Protein AF-A0A561SKR7-F1 (afdb_monomer)

pLDDT: mean 73.05, std 24.78, range [29.58, 97.69]

Sequence (64 aa):
MAIRHGGWSAERPRDRGTAAEGGAIRRIAPGFDADLVAVRGDPLADLAVLHRPLAVFARGGRVR

Organism: NCBI:txid1128676

Radius of gyration: 14.69 Å; Cα contacts (8 Å, |Δi|>4): 54; chains: 1; bounding box: 28×36×32 Å

Solvent-accessible surface area (backbone atoms only — not comparable to full-atom values): 4591 Å² total; per-residue (Å²): 141,87,87,88,8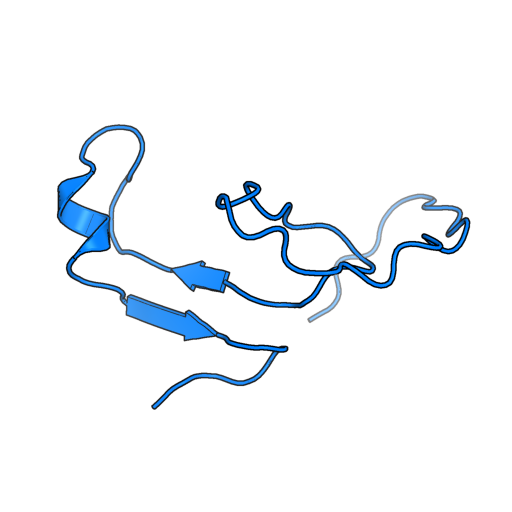1,81,88,79,84,77,74,76,79,89,60,86,77,71,82,55,92,69,84,69,86,79,66,96,52,93,93,51,75,47,63,48,78,42,55,69,77,57,59,92,84,40,61,74,36,69,81,54,61,74,44,44,28,53,75,70,40,77,63,129

InterPro domains:
  IPR011059 Metal-dependent hydrolase, composite domain superfamily [G3DSA:2.30.40.10] (3-64)
  IPR011059 Metal-dependent hydrolase, composite domain superfamily [SSF51338] (27-60)

Structure (mmCIF, N/CA/C/O backbone):
data_AF-A0A561SKR7-F1
#
_entry.id   AF-A0A561SKR7-F1
#
loop_
_atom_site.group_PDB
_atom_site.id
_atom_site.type_symbol
_atom_site.label_atom_id
_atom_site.label_alt_id
_atom_site.label_comp_id
_atom_site.label_asym_id
_atom_site.label_entity_id
_atom_site.label_seq_id
_atom_site.pdbx_PDB_ins_code
_atom_site.Cartn_x
_atom_site.Cartn_y
_atom_site.Cartn_z
_atom_site.occupancy
_atom_site.B_iso_or_equiv
_atom_site.auth_seq_id
_atom_site.auth_comp_id
_atom_site.auth_asym_id
_atom_site.auth_atom_id
_atom_site.pdbx_PDB_model_num
ATOM 1 N N . MET A 1 1 ? 15.588 -10.333 -0.687 1.00 34.72 1 MET A N 1
ATOM 2 C CA . MET A 1 1 ? 14.534 -11.360 -0.540 1.00 34.72 1 MET A CA 1
ATOM 3 C C . MET A 1 1 ? 14.153 -11.807 -1.944 1.00 34.72 1 MET A C 1
ATOM 5 O O . MET A 1 1 ? 13.778 -10.952 -2.732 1.00 34.72 1 MET A O 1
ATOM 9 N N . ALA A 1 2 ? 14.383 -13.074 -2.300 1.00 29.58 2 ALA A N 1
ATOM 10 C CA . ALA A 1 2 ? 14.217 -13.579 -3.665 1.00 29.58 2 ALA A CA 1
ATOM 11 C C . ALA A 1 2 ? 13.027 -14.541 -3.733 1.00 29.58 2 ALA A C 1
ATOM 13 O O . ALA A 1 2 ? 12.975 -15.499 -2.966 1.00 29.58 2 ALA A O 1
ATOM 14 N N . ILE A 1 3 ? 12.112 -14.308 -4.673 1.00 40.41 3 ILE A N 1
ATOM 15 C CA . ILE A 1 3 ? 11.155 -15.315 -5.131 1.00 40.41 3 ILE A CA 1
ATOM 16 C C . ILE A 1 3 ? 11.446 -15.531 -6.614 1.00 40.41 3 ILE A C 1
ATOM 18 O O . ILE A 1 3 ? 11.309 -14.629 -7.436 1.00 40.41 3 ILE A O 1
ATOM 22 N N . ARG A 1 4 ? 11.934 -16.732 -6.920 1.00 40.97 4 ARG A N 1
ATOM 23 C CA . ARG A 1 4 ? 12.109 -17.275 -8.268 1.00 40.97 4 ARG A CA 1
ATOM 24 C C . ARG A 1 4 ? 10.819 -17.987 -8.660 1.00 40.97 4 ARG A C 1
ATOM 26 O O . ARG A 1 4 ? 10.324 -18.740 -7.837 1.00 40.97 4 ARG A O 1
ATOM 33 N N . HIS A 1 5 ? 10.320 -17.754 -9.873 1.00 30.84 5 HIS A N 1
ATOM 34 C CA . HIS A 1 5 ? 9.804 -18.746 -10.832 1.00 30.84 5 HIS A CA 1
ATOM 35 C C . HIS A 1 5 ? 9.272 -18.001 -12.073 1.00 30.84 5 HIS A C 1
ATOM 37 O O . HIS A 1 5 ? 8.351 -17.203 -11.963 1.00 30.84 5 HIS A O 1
ATOM 43 N N . GLY A 1 6 ? 9.851 -18.294 -13.244 1.00 34.88 6 GLY A N 1
ATOM 44 C CA . GLY A 1 6 ? 9.200 -18.113 -14.549 1.00 34.88 6 GLY A CA 1
ATOM 45 C C . GLY A 1 6 ? 9.316 -16.742 -15.222 1.00 34.88 6 GLY A C 1
ATOM 46 O O . GLY A 1 6 ? 8.435 -15.908 -15.085 1.00 34.88 6 GLY A O 1
ATOM 47 N N . GLY A 1 7 ? 10.379 -16.570 -16.017 1.00 38.62 7 GLY A N 1
ATOM 48 C CA . GLY A 1 7 ? 10.407 -15.760 -17.245 1.00 38.62 7 GLY A CA 1
ATOM 49 C C . GLY A 1 7 ? 9.787 -14.361 -17.204 1.00 38.62 7 GLY A C 1
ATOM 50 O O . GLY A 1 7 ? 8.678 -14.170 -17.685 1.00 38.62 7 GLY A O 1
ATOM 51 N N . TRP A 1 8 ? 10.549 -13.364 -16.754 1.00 37.69 8 TRP A N 1
ATOM 52 C CA . TRP A 1 8 ? 10.306 -11.969 -17.133 1.00 37.69 8 TRP A CA 1
ATOM 53 C C . TRP A 1 8 ? 11.459 -11.504 -18.017 1.00 37.69 8 TRP A C 1
ATOM 55 O O . TRP A 1 8 ? 12.576 -11.295 -17.543 1.00 37.69 8 TRP A O 1
ATOM 65 N N . SER A 1 9 ? 11.194 -11.390 -19.320 1.00 38.25 9 SER A N 1
ATOM 66 C CA . SER A 1 9 ? 12.100 -10.713 -20.244 1.00 38.25 9 SER A CA 1
ATOM 67 C C . SER A 1 9 ? 12.041 -9.222 -19.925 1.00 38.25 9 SER A C 1
ATOM 69 O O . SER A 1 9 ? 11.017 -8.573 -20.135 1.00 38.25 9 SER A O 1
ATOM 71 N N . ALA A 1 10 ? 13.109 -8.693 -19.333 1.00 40.47 10 ALA A N 1
ATOM 72 C CA . ALA A 1 10 ? 13.221 -7.281 -19.010 1.00 40.47 10 ALA A CA 1
ATOM 73 C C . ALA A 1 10 ? 13.537 -6.488 -20.284 1.00 40.47 10 ALA A C 1
ATOM 75 O O . ALA A 1 10 ? 14.685 -6.106 -20.526 1.00 40.47 10 ALA A O 1
ATOM 76 N N . GLU A 1 11 ? 12.517 -6.199 -21.092 1.00 36.31 11 GLU A N 1
ATOM 77 C CA . GLU A 1 11 ? 12.576 -4.977 -21.885 1.00 36.31 11 GLU A CA 1
ATOM 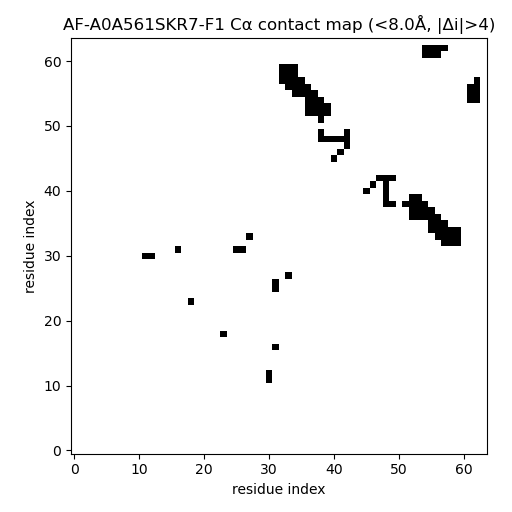78 C C . GLU A 1 11 ? 12.646 -3.810 -20.897 1.00 36.31 11 GLU A C 1
ATOM 80 O O . GLU A 1 11 ? 11.752 -3.585 -20.083 1.00 36.31 11 GLU A O 1
ATOM 85 N N . ARG A 1 12 ? 13.796 -3.133 -20.897 1.00 42.03 12 ARG A N 1
ATOM 86 C CA . ARG A 1 12 ? 14.094 -1.983 -20.042 1.00 42.03 12 ARG A CA 1
ATOM 87 C C . ARG A 1 12 ? 12.979 -0.938 -20.187 1.00 42.03 12 ARG A C 1
ATOM 89 O O . ARG A 1 12 ? 12.855 -0.386 -21.284 1.00 42.03 12 ARG A O 1
ATOM 96 N N . PRO A 1 13 ? 12.241 -0.578 -19.120 1.00 43.06 13 PRO A N 1
ATOM 97 C CA . PRO A 1 13 ? 11.364 0.577 -19.182 1.00 43.06 13 PRO A CA 1
ATOM 98 C C . PRO A 1 13 ? 12.239 1.816 -19.383 1.00 43.06 13 PRO A C 1
ATOM 100 O O . PRO A 1 13 ? 13.079 2.154 -18.547 1.00 43.06 13 PRO A O 1
ATOM 103 N N . ARG A 1 14 ? 12.093 2.467 -20.539 1.00 49.91 14 ARG A N 1
ATOM 104 C CA . ARG A 1 14 ? 12.583 3.828 -20.762 1.00 49.91 14 ARG A CA 1
ATOM 105 C C . ARG A 1 14 ? 11.525 4.806 -20.263 1.00 49.91 14 ARG A C 1
ATOM 107 O O . ARG A 1 14 ? 11.008 5.592 -21.044 1.00 49.91 14 ARG A O 1
ATOM 114 N N . ASP A 1 15 ? 11.210 4.775 -18.978 1.00 47.81 15 ASP A N 1
ATOM 115 C CA . ASP A 1 15 ? 10.602 5.926 -18.330 1.00 47.81 15 ASP A CA 1
ATOM 116 C C . ASP A 1 15 ? 11.458 6.299 -17.120 1.00 47.81 15 ASP A C 1
ATOM 118 O O . ASP A 1 15 ? 11.411 5.736 -16.034 1.00 47.81 15 ASP A O 1
ATOM 122 N N . ARG A 1 16 ? 12.315 7.305 -17.309 1.00 46.34 16 ARG A N 1
ATOM 123 C CA . ARG A 1 16 ? 12.661 8.148 -16.169 1.00 46.34 16 ARG A CA 1
ATOM 124 C C . ARG A 1 16 ? 11.331 8.760 -15.748 1.00 46.34 16 ARG A C 1
ATOM 126 O O . ARG A 1 16 ? 10.868 9.677 -16.416 1.00 46.34 16 ARG A O 1
ATOM 133 N N . GLY A 1 17 ? 10.690 8.174 -14.741 1.00 46.09 17 GLY A N 1
ATOM 134 C CA . GLY A 1 17 ? 9.413 8.623 -14.210 1.00 46.09 17 GLY A CA 1
ATOM 135 C C . GLY A 1 17 ? 9.541 10.046 -13.684 1.00 46.09 17 GLY A C 1
ATOM 136 O O .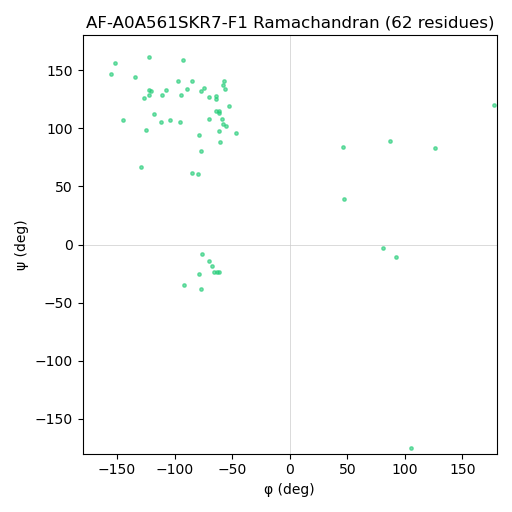 GLY A 1 17 ? 9.844 10.266 -12.513 1.00 46.09 17 GLY A O 1
ATOM 137 N N . THR A 1 18 ? 9.335 11.027 -14.556 1.00 46.19 18 THR A N 1
ATOM 138 C CA . THR A 1 18 ? 9.061 12.401 -14.161 1.00 46.19 18 THR A CA 1
ATOM 139 C C . THR A 1 18 ? 7.764 12.346 -13.366 1.00 46.19 18 THR A C 1
ATOM 141 O O . THR A 1 18 ? 6.729 11.949 -13.899 1.00 46.19 18 THR A O 1
ATOM 144 N N . ALA A 1 19 ? 7.820 12.664 -12.072 1.00 49.88 19 ALA A N 1
ATOM 145 C CA . ALA A 1 19 ? 6.620 12.841 -11.270 1.00 49.88 19 ALA A CA 1
ATOM 146 C C . ALA A 1 19 ? 5.786 13.946 -11.932 1.00 49.88 19 ALA A C 1
ATOM 148 O O . ALA A 1 19 ? 6.154 15.114 -11.858 1.00 49.88 19 ALA A O 1
ATOM 149 N N . ALA A 1 20 ? 4.719 13.581 -12.641 1.00 44.28 20 ALA A N 1
ATOM 150 C CA . ALA A 1 20 ? 3.759 14.561 -13.111 1.00 44.28 20 ALA A CA 1
ATOM 151 C C . ALA A 1 20 ? 3.103 15.186 -11.874 1.00 44.28 20 ALA A C 1
ATOM 153 O O . ALA A 1 20 ? 2.599 14.474 -11.000 1.00 44.28 20 ALA A O 1
ATOM 154 N N . GLU A 1 21 ? 3.160 16.512 -11.783 1.00 52.69 21 GLU A N 1
ATOM 155 C CA . GLU A 1 21 ? 2.324 17.304 -10.888 1.00 52.69 21 GLU A CA 1
ATOM 156 C C . GLU A 1 21 ? 0.859 16.950 -11.199 1.00 52.69 21 GLU A C 1
ATOM 158 O O . GLU A 1 21 ? 0.322 17.310 -12.243 1.00 52.69 21 GLU A O 1
ATOM 163 N N . GLY A 1 22 ? 0.260 16.119 -10.342 1.00 45.03 22 GLY A N 1
ATOM 164 C CA . GLY A 1 22 ? -0.988 15.399 -10.616 1.00 45.03 22 GLY A CA 1
ATOM 165 C C . GLY A 1 22 ? -0.789 13.903 -10.384 1.00 45.03 22 GLY A C 1
ATOM 166 O O . GLY A 1 22 ? -0.487 13.159 -11.312 1.00 45.03 22 GLY A O 1
ATOM 167 N N . GLY A 1 23 ? -0.893 13.488 -9.116 1.00 47.56 23 GLY A N 1
ATOM 168 C CA . GLY A 1 23 ? -0.436 12.200 -8.586 1.00 47.56 23 GLY A CA 1
ATOM 169 C C . GLY A 1 23 ? -0.823 10.979 -9.418 1.00 47.56 23 GLY A C 1
ATOM 170 O O . GLY A 1 23 ? -1.899 10.408 -9.249 1.00 47.56 23 GLY A O 1
ATOM 171 N N . ALA A 1 24 ? 0.096 10.533 -10.271 1.00 55.50 24 ALA A N 1
ATOM 172 C CA . ALA A 1 24 ? 0.004 9.227 -10.896 1.00 55.50 24 ALA A CA 1
ATOM 173 C C . ALA A 1 24 ? 0.105 8.152 -9.805 1.00 55.50 24 ALA A C 1
ATOM 175 O O . ALA A 1 24 ? 1.053 8.143 -9.014 1.00 55.50 24 ALA A O 1
ATOM 176 N N . ILE A 1 25 ? -0.861 7.232 -9.778 1.00 57.25 25 ILE A N 1
ATOM 177 C CA . ILE A 1 25 ? -0.771 6.008 -8.981 1.00 57.25 25 ILE A CA 1
ATOM 178 C C . ILE A 1 25 ? 0.482 5.269 -9.455 1.00 57.25 25 ILE A C 1
ATOM 180 O O . ILE A 1 25 ? 0.520 4.741 -10.569 1.00 57.25 25 ILE A O 1
ATOM 184 N N . ARG A 1 26 ? 1.533 5.261 -8.633 1.00 72.44 26 ARG A N 1
ATOM 185 C CA . ARG A 1 26 ? 2.753 4.518 -8.948 1.00 72.44 26 ARG A CA 1
ATOM 186 C C . ARG A 1 26 ? 2.498 3.028 -8.736 1.00 72.44 26 ARG A C 1
ATOM 188 O O . ARG A 1 26 ? 1.883 2.617 -7.755 1.00 72.44 26 ARG A O 1
ATOM 195 N N . ARG A 1 27 ? 2.931 2.214 -9.697 1.00 82.56 27 ARG A N 1
ATOM 196 C CA . ARG A 1 27 ? 2.737 0.761 -9.694 1.00 82.56 27 ARG A CA 1
ATOM 197 C C . ARG A 1 27 ? 3.844 0.082 -8.896 1.00 82.56 27 ARG A C 1
ATOM 199 O O . ARG A 1 27 ? 5.012 0.422 -9.052 1.00 82.56 27 ARG A O 1
ATOM 206 N N . ILE A 1 28 ? 3.492 -0.953 -8.136 1.00 88.81 28 ILE A N 1
ATOM 207 C CA . ILE A 1 28 ? 4.478 -1.880 -7.571 1.00 88.81 28 ILE A CA 1
ATOM 208 C C . ILE A 1 28 ? 4.899 -2.854 -8.678 1.00 88.81 28 ILE A C 1
ATOM 210 O O . ILE A 1 28 ? 4.215 -3.841 -8.942 1.00 88.81 28 ILE A O 1
ATOM 214 N N . ALA A 1 29 ? 5.995 -2.544 -9.368 1.00 86.81 29 ALA A N 1
ATOM 215 C CA . ALA A 1 29 ? 6.576 -3.384 -10.412 1.00 86.81 29 ALA A CA 1
ATOM 216 C C . ALA A 1 29 ? 8.098 -3.160 -10.518 1.00 86.81 29 ALA A C 1
ATOM 218 O O . ALA A 1 29 ? 8.588 -2.093 -10.139 1.00 86.81 29 ALA A O 1
ATOM 219 N N . PRO A 1 30 ? 8.870 -4.132 -11.041 1.00 86.25 30 PRO A N 1
ATOM 220 C CA . PRO A 1 30 ? 10.294 -3.939 -11.302 1.00 86.25 30 PRO A CA 1
ATOM 221 C C . PRO A 1 30 ? 10.558 -2.755 -12.243 1.00 86.25 30 PRO A C 1
ATOM 223 O O . PRO A 1 30 ? 9.835 -2.562 -13.217 1.00 86.25 30 PRO A O 1
ATOM 226 N N . GLY A 1 31 ? 11.620 -1.992 -11.969 1.00 87.19 31 GLY A N 1
ATOM 227 C CA . GLY A 1 31 ? 12.010 -0.818 -12.762 1.00 87.19 31 GLY A CA 1
ATOM 228 C C . GLY A 1 31 ? 11.437 0.516 -12.270 1.00 87.19 31 GLY A C 1
ATOM 229 O O . GLY A 1 31 ? 11.928 1.551 -12.705 1.00 87.19 31 GLY A O 1
ATOM 230 N N . PHE A 1 32 ? 10.480 0.500 -11.336 1.00 85.00 32 PHE A N 1
ATOM 231 C CA . PHE A 1 32 ? 9.949 1.696 -10.673 1.00 85.00 32 PHE A CA 1
ATOM 232 C C . PHE A 1 32 ? 10.687 1.997 -9.362 1.00 85.00 32 PHE A C 1
ATOM 234 O O . PHE A 1 32 ? 11.281 1.103 -8.750 1.00 85.00 32 PHE A O 1
ATOM 241 N N . ASP A 1 33 ? 10.604 3.252 -8.910 1.00 87.88 33 ASP A N 1
ATOM 242 C CA . ASP A 1 33 ? 11.056 3.634 -7.571 1.00 87.88 33 ASP A CA 1
ATOM 243 C C . ASP A 1 33 ? 10.335 2.793 -6.510 1.00 87.88 33 ASP A C 1
ATOM 245 O O . ASP A 1 33 ? 9.113 2.632 -6.534 1.00 87.88 33 ASP A O 1
ATOM 249 N N . ALA A 1 34 ? 11.099 2.274 -5.549 1.00 89.00 34 ALA A N 1
ATOM 250 C CA . ALA A 1 34 ? 10.569 1.512 -4.423 1.00 89.00 34 ALA A CA 1
ATOM 251 C C . ALA A 1 34 ? 9.992 2.448 -3.342 1.00 89.00 34 ALA A C 1
ATOM 253 O O . ALA A 1 34 ? 10.475 2.480 -2.206 1.00 89.00 34 ALA A O 1
ATOM 254 N N . ASP A 1 35 ? 8.978 3.219 -3.733 1.00 90.56 35 ASP A N 1
ATOM 255 C CA . ASP A 1 35 ? 8.192 4.103 -2.875 1.00 90.56 35 ASP A CA 1
ATOM 256 C C . ASP A 1 35 ? 6.934 3.356 -2.420 1.00 90.56 35 ASP A C 1
ATOM 258 O O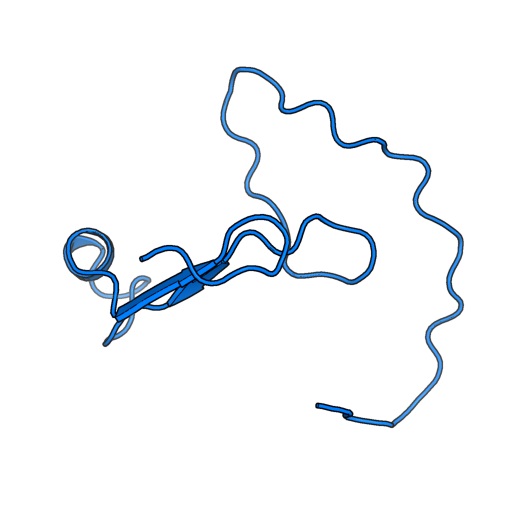 . ASP A 1 35 ? 6.013 3.124 -3.204 1.00 90.56 35 ASP A O 1
ATOM 262 N N . LEU A 1 36 ? 6.915 2.920 -1.160 1.00 91.25 36 LEU A N 1
ATOM 263 C CA . LEU A 1 36 ? 5.887 2.029 -0.621 1.00 91.25 36 LEU A CA 1
ATOM 264 C C . LEU A 1 36 ? 5.404 2.512 0.747 1.00 91.25 36 LEU A C 1
ATOM 266 O O . LEU A 1 36 ? 6.194 2.953 1.582 1.00 91.25 36 LEU A O 1
ATOM 270 N N . VAL A 1 37 ? 4.111 2.331 1.014 1.00 93.50 37 VAL A N 1
ATOM 271 C CA . VAL A 1 37 ? 3.508 2.518 2.338 1.00 93.50 37 VAL A CA 1
ATOM 272 C C . VAL A 1 37 ? 2.846 1.214 2.757 1.00 93.50 37 VAL A C 1
ATOM 274 O O . VAL A 1 37 ? 2.057 0.641 2.010 1.00 93.50 37 VAL A O 1
ATOM 277 N N . ALA A 1 38 ? 3.171 0.746 3.959 1.00 95.25 38 ALA A N 1
ATOM 278 C CA . ALA A 1 38 ? 2.514 -0.390 4.587 1.00 95.25 38 ALA A CA 1
ATOM 279 C C . ALA A 1 38 ? 1.620 0.108 5.723 1.00 95.25 38 ALA A C 1
ATOM 281 O O . ALA A 1 38 ? 2.057 0.895 6.564 1.00 95.25 38 ALA A O 1
ATOM 282 N N . VAL A 1 39 ? 0.388 -0.384 5.774 1.00 96.88 39 VAL A N 1
ATOM 283 C CA . VAL A 1 39 ? -0.597 -0.092 6.823 1.00 96.88 39 VAL A CA 1
ATOM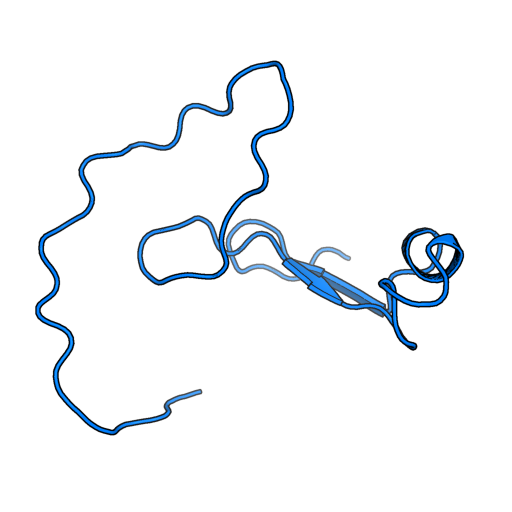 284 C C . VAL A 1 39 ? -1.051 -1.389 7.476 1.00 96.88 39 VAL A C 1
ATOM 286 O O . VAL A 1 39 ? -0.874 -2.475 6.924 1.00 96.88 39 VAL A O 1
ATOM 289 N N . ARG A 1 40 ? -1.632 -1.283 8.669 1.00 97.56 40 ARG A N 1
ATOM 290 C CA . ARG A 1 40 ? -2.344 -2.398 9.296 1.00 97.56 40 ARG A CA 1
ATOM 291 C C . ARG A 1 40 ? -3.831 -2.280 8.963 1.00 97.56 40 ARG A C 1
ATOM 293 O O . ARG A 1 40 ? -4.414 -1.239 9.239 1.00 97.56 40 ARG A O 1
ATOM 300 N N . GLY A 1 41 ? -4.429 -3.354 8.453 1.00 95.69 41 GLY A N 1
ATOM 301 C CA . GLY A 1 41 ? -5.831 -3.383 8.019 1.00 95.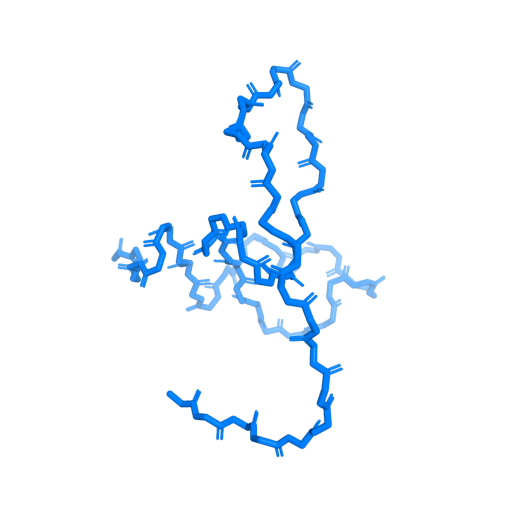69 41 GLY A CA 1
ATOM 302 C C . GLY A 1 41 ? -5.971 -3.366 6.497 1.00 95.69 41 GLY A C 1
ATOM 303 O O . GLY A 1 41 ? -4.969 -3.441 5.786 1.00 95.69 41 GLY A O 1
ATOM 304 N N . ASP A 1 42 ? -7.212 -3.294 6.017 1.00 95.56 42 ASP A N 1
ATOM 305 C CA . ASP A 1 42 ? -7.534 -3.245 4.589 1.00 95.56 42 ASP A CA 1
ATOM 306 C C . ASP A 1 42 ? -7.916 -1.813 4.165 1.00 95.56 42 ASP A C 1
ATOM 308 O O . ASP A 1 42 ? -9.011 -1.353 4.497 1.00 95.56 42 ASP A O 1
ATOM 312 N N . PRO A 1 43 ? -7.049 -1.101 3.422 1.00 94.25 43 PRO A N 1
ATOM 313 C CA . PRO A 1 43 ? -7.339 0.250 2.954 1.00 94.25 43 PRO 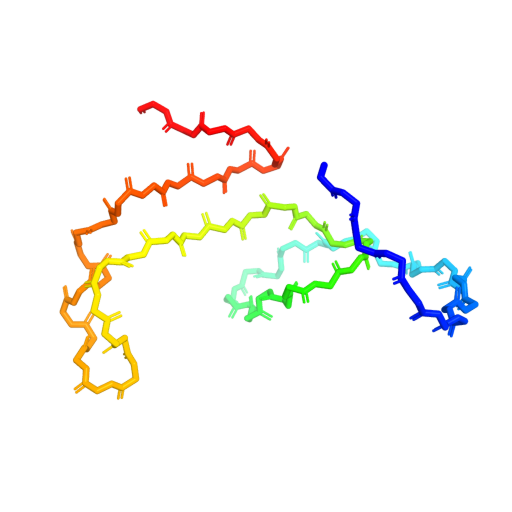A CA 1
ATOM 314 C C . PRO A 1 43 ? -8.430 0.313 1.875 1.00 94.25 43 PRO A C 1
ATOM 316 O O . PRO A 1 43 ? -8.925 1.403 1.602 1.00 94.25 43 PRO A O 1
ATOM 319 N N . LEU A 1 44 ? -8.814 -0.808 1.251 1.00 95.19 44 LEU A N 1
ATOM 320 C CA . LEU A 1 44 ? -9.958 -0.842 0.333 1.00 95.19 44 LEU A CA 1
ATOM 321 C C . LEU A 1 44 ? -11.293 -0.882 1.086 1.00 95.19 44 LEU A C 1
ATOM 323 O O . LEU A 1 44 ? -12.304 -0.434 0.549 1.00 95.19 44 LEU A O 1
ATOM 327 N N . ALA A 1 45 ? -11.291 -1.394 2.319 1.00 97.69 45 ALA A N 1
ATOM 328 C CA . ALA A 1 45 ? -12.463 -1.448 3.188 1.00 97.69 45 ALA A CA 1
ATOM 329 C C . ALA A 1 45 ? -12.580 -0.220 4.110 1.00 97.69 45 ALA A C 1
ATOM 331 O O . ALA A 1 45 ? -13.689 0.227 4.392 1.00 97.69 45 ALA A O 1
ATOM 332 N N . ASP A 1 46 ? -11.453 0.332 4.572 1.00 96.56 46 ASP A N 1
ATOM 333 C CA . ASP A 1 46 ? -11.397 1.516 5.435 1.00 96.56 46 ASP A CA 1
ATOM 334 C C . ASP A 1 46 ? -10.175 2.380 5.097 1.00 96.56 46 ASP A C 1
ATOM 336 O O . ASP A 1 46 ? -9.041 2.056 5.449 1.00 96.56 46 ASP A O 1
ATOM 340 N N . LEU A 1 47 ? -10.400 3.526 4.454 1.00 96.25 47 LEU A N 1
ATOM 341 C CA . LEU A 1 47 ? -9.325 4.446 4.073 1.00 96.25 47 LEU A CA 1
ATOM 342 C C . LEU A 1 47 ? -8.643 5.118 5.275 1.00 96.25 47 LEU A C 1
ATOM 344 O O . LEU A 1 47 ? -7.516 5.600 5.135 1.00 96.25 47 LEU A O 1
ATOM 348 N N . ALA A 1 48 ? -9.266 5.141 6.460 1.00 97.56 48 ALA A N 1
ATOM 349 C CA . ALA A 1 48 ? -8.702 5.811 7.631 1.00 97.56 48 ALA A CA 1
ATOM 350 C C . ALA A 1 48 ? -7.373 5.185 8.087 1.00 97.56 48 ALA A C 1
ATOM 352 O O . ALA A 1 48 ? -6.538 5.864 8.695 1.00 97.56 48 ALA A O 1
ATOM 353 N N . VAL A 1 49 ? -7.127 3.915 7.745 1.00 97.25 49 VAL A N 1
ATOM 354 C CA . VAL A 1 49 ? -5.870 3.215 8.054 1.00 97.25 49 VAL A CA 1
ATOM 355 C C . VAL A 1 49 ? -4.646 3.870 7.399 1.00 97.25 49 VAL A C 1
ATOM 357 O O . VAL A 1 49 ? -3.536 3.743 7.919 1.00 97.25 49 VAL A O 1
ATOM 360 N N . LEU A 1 50 ? -4.825 4.625 6.306 1.00 95.94 50 LEU A N 1
ATOM 361 C CA . LEU A 1 50 ? -3.745 5.345 5.618 1.00 95.94 50 LEU A CA 1
ATOM 362 C C . LEU A 1 50 ? -3.134 6.463 6.474 1.00 95.94 50 LEU A C 1
ATOM 364 O O . LEU A 1 50 ? -1.968 6.806 6.292 1.00 95.94 50 LEU A O 1
ATOM 368 N N . HIS A 1 51 ? -3.876 6.992 7.450 1.00 96.75 51 HIS A N 1
ATOM 369 C CA . HIS A 1 51 ? -3.372 8.011 8.375 1.00 96.75 51 HIS A CA 1
ATOM 370 C C . HIS A 1 51 ? -2.451 7.450 9.465 1.00 96.75 51 HIS A C 1
ATOM 372 O O . HIS A 1 51 ? -1.846 8.220 10.210 1.00 96.75 51 HIS A O 1
ATOM 378 N N . ARG A 1 52 ? -2.331 6.120 9.583 1.00 95.50 52 ARG A N 1
ATOM 379 C CA . ARG A 1 52 ? -1.462 5.460 10.569 1.00 95.50 52 ARG A CA 1
ATOM 380 C C . ARG A 1 52 ? -0.555 4.412 9.909 1.00 95.50 52 ARG A C 1
ATOM 382 O O . ARG A 1 52 ? -0.714 3.216 10.175 1.00 95.50 52 ARG A O 1
ATOM 389 N N . PRO A 1 53 ? 0.404 4.828 9.058 1.00 94.88 53 PRO A N 1
ATOM 390 C CA . PRO A 1 53 ? 1.341 3.909 8.425 1.00 94.88 53 PRO A CA 1
ATOM 391 C C . PRO A 1 53 ? 2.140 3.096 9.444 1.00 94.88 53 PRO A C 1
ATOM 393 O O . PRO A 1 53 ? 2.654 3.626 10.426 1.00 94.88 53 PRO A O 1
ATOM 396 N N . LEU A 1 54 ? 2.300 1.805 9.167 1.00 96.81 54 LEU A N 1
ATOM 397 C CA . LEU A 1 54 ? 3.202 0.920 9.901 1.00 96.81 54 LEU A CA 1
ATOM 398 C C . LEU A 1 54 ? 4.659 1.145 9.479 1.00 96.81 54 LEU A C 1
ATOM 400 O O . LEU A 1 54 ? 5.583 1.062 10.291 1.00 96.81 54 LEU A O 1
ATOM 404 N N . ALA A 1 55 ? 4.866 1.383 8.186 1.00 96.56 55 ALA A N 1
ATOM 405 C CA . ALA A 1 55 ? 6.164 1.690 7.617 1.00 96.56 55 ALA A CA 1
ATOM 406 C C . ALA A 1 55 ? 6.006 2.481 6.320 1.00 96.56 55 ALA A C 1
ATOM 408 O O . ALA A 1 55 ? 5.081 2.249 5.541 1.00 96.56 55 ALA A O 1
ATOM 409 N N . VAL A 1 56 ? 6.962 3.371 6.084 1.00 94.94 56 VAL A N 1
ATOM 410 C CA . VAL A 1 56 ? 7.105 4.115 4.838 1.00 94.94 56 VAL A CA 1
ATOM 411 C C . VAL A 1 56 ? 8.494 3.823 4.288 1.00 94.94 56 VAL A C 1
ATOM 413 O O . VAL A 1 56 ? 9.485 3.851 5.023 1.00 94.94 56 VAL A O 1
ATOM 416 N N . PHE A 1 57 ? 8.561 3.520 2.999 1.00 93.81 57 PHE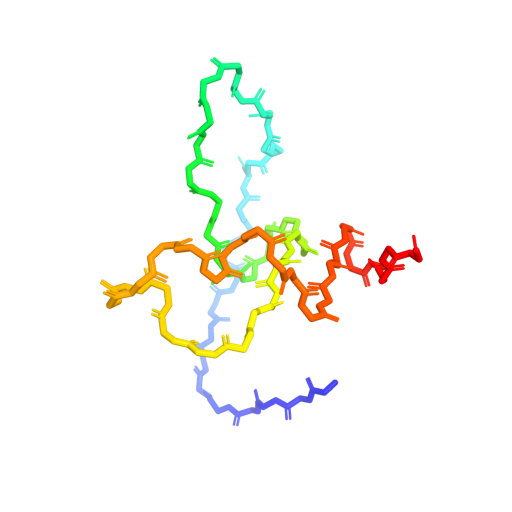 A N 1
ATOM 417 C CA . PHE A 1 57 ? 9.795 3.327 2.257 1.00 93.81 57 PHE A CA 1
ATOM 418 C C . PHE A 1 57 ? 9.839 4.334 1.115 1.00 93.81 57 PHE A C 1
ATOM 420 O O . PHE A 1 57 ? 8.857 4.480 0.393 1.00 93.81 57 PHE A O 1
ATOM 427 N N . ALA A 1 58 ? 10.972 5.011 0.963 1.00 92.44 58 ALA A N 1
ATOM 428 C CA . ALA A 1 58 ? 11.226 5.947 -0.122 1.00 92.44 58 ALA A CA 1
ATOM 429 C C . ALA A 1 58 ? 12.527 5.550 -0.824 1.00 92.44 58 ALA A C 1
ATOM 431 O O . ALA A 1 58 ? 13.563 5.386 -0.170 1.00 92.44 58 ALA A O 1
ATOM 432 N N . ARG A 1 59 ? 12.475 5.363 -2.147 1.00 89.88 59 ARG A N 1
ATOM 433 C CA . ARG A 1 59 ? 13.591 4.893 -2.987 1.00 89.88 59 ARG A CA 1
ATOM 434 C C . ARG A 1 59 ? 14.313 3.671 -2.397 1.00 89.88 59 ARG A C 1
ATOM 436 O O . ARG A 1 59 ? 15.539 3.583 -2.424 1.00 89.88 59 ARG A O 1
ATOM 443 N N . GLY A 1 60 ? 13.553 2.743 -1.815 1.00 89.81 60 GLY A N 1
ATOM 444 C CA . GLY A 1 60 ? 14.073 1.508 -1.215 1.00 89.81 60 GLY A CA 1
ATOM 445 C C . GLY A 1 60 ? 14.657 1.645 0.198 1.00 89.81 60 GLY A C 1
ATOM 446 O O . GLY A 1 60 ? 15.024 0.635 0.797 1.00 89.81 60 GLY A O 1
ATOM 447 N N . GLY A 1 61 ? 14.720 2.853 0.764 1.00 94.25 61 GLY A N 1
ATOM 448 C CA . GLY A 1 61 ? 15.121 3.089 2.152 1.00 94.25 61 GLY A CA 1
ATOM 449 C C . GLY A 1 61 ? 13.914 3.235 3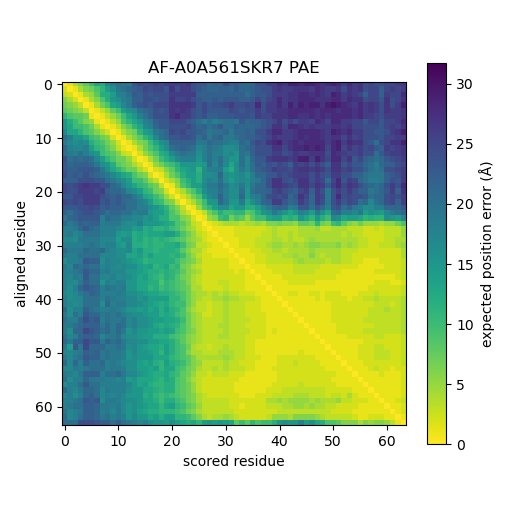.075 1.00 94.25 61 GLY A C 1
ATOM 450 O O . GLY A 1 61 ? 12.931 3.874 2.711 1.00 94.25 61 GLY A O 1
ATOM 451 N N . ARG A 1 62 ? 13.979 2.677 4.291 1.00 95.50 62 ARG A N 1
ATOM 452 C CA . ARG A 1 62 ? 12.952 2.929 5.314 1.00 95.50 62 ARG A CA 1
ATOM 453 C C . ARG A 1 62 ? 13.069 4.368 5.814 1.00 95.50 62 ARG A C 1
ATOM 455 O O . ARG A 1 62 ? 14.145 4.777 6.250 1.00 95.50 62 ARG A O 1
ATOM 462 N N . VAL A 1 63 ? 11.961 5.101 5.784 1.00 94.38 63 VAL A N 1
ATOM 463 C CA . VAL A 1 63 ? 11.854 6.436 6.381 1.00 94.38 63 VAL A CA 1
ATOM 464 C C . VAL A 1 63 ? 11.708 6.267 7.896 1.00 94.38 63 VAL A C 1
ATOM 466 O O . VAL A 1 63 ? 10.957 5.398 8.349 1.00 94.38 63 VAL A O 1
ATOM 469 N N . ARG A 1 64 ? 12.502 7.024 8.660 1.00 80.69 64 ARG A N 1
ATOM 470 C CA . ARG A 1 64 ? 12.471 7.033 10.129 1.00 80.69 64 ARG A CA 1
ATOM 471 C C . ARG A 1 64 ? 11.427 8.001 10.652 1.00 80.69 64 ARG A C 1
ATOM 473 O O . ARG A 1 64 ? 11.268 9.061 10.012 1.00 80.69 64 ARG A O 1
#

Foldseek 3Di:
DDDDDDDDDDPQPPDPPDCPPPHDPDDPDPNDFPWDFAFPDDCVVPVVRVVPTPWTDGSNHTDD

Secondary structure (DSSP, 8-state):
-----S--------------SS------STTS---EEEESS-TTT-GGGGGSEEEEEETTEEP-

Nearest PDB structures (foldseek):
  3be7-assembly1_B  TM=9.407E-01  e=2.005E-01  unidentified
  8ihq-assembly1_B  TM=8.849E-01  e=1.755E-01  Stenotrophomonas acidaminiphila
  8yag-assembly1_A  TM=8.853E-01  e=2.143E-01  Pseudoxanthomonas wuyuanensis
  8ihs-assembly1_B  TM=8.755E-01  e=2.448E-01  Stenotrophomonas acidaminiphila
  8j85-assembly1_A  TM=8.781E-01  e=2.617E-01  Stenotrophomonas acidaminiphila

Mean predicted aligned error: 12.37 Å